Protein AF-A0A938FW64-F1 (afdb_monomer_lite)

Radius of gyration: 10.7 Å; chains: 1; bounding box: 24×15×32 Å

Sequence (53 aa):
MPAYNAAKTLHMTYASLPREIVDLVILVDDGSSDETARIARELGLELFIHNRN

Secondary structure (DSSP, 8-state):
-EESS-TTTHHHHHHHS-TTT----EEEESS-SSTHHHHHHHTT-EEEE-S--

Structure (mmCIF, N/CA/C/O backbone):
data_AF-A0A938FW64-F1
#
_entry.id   AF-A0A938FW64-F1
#
loop_
_atom_site.group_PDB
_atom_site.id
_atom_site.type_symbol
_atom_site.label_atom_id
_atom_site.label_alt_id
_atom_site.label_comp_id
_atom_site.label_asym_id
_atom_site.label_entity_id
_atom_site.label_seq_id
_atom_site.pdbx_PDB_ins_code
_atom_site.Cartn_x
_atom_site.Cartn_y
_atom_site.Cartn_z
_atom_site.occupancy
_atom_site.B_iso_or_equiv
_atom_site.auth_seq_id
_atom_site.auth_comp_id
_atom_site.auth_asym_id
_atom_site.auth_atom_id
_atom_site.pdbx_PDB_model_num
ATOM 1 N N . MET A 1 1 ? -6.575 1.101 -2.102 1.00 88.81 1 MET A N 1
ATOM 2 C CA . MET A 1 1 ? -5.449 2.054 -2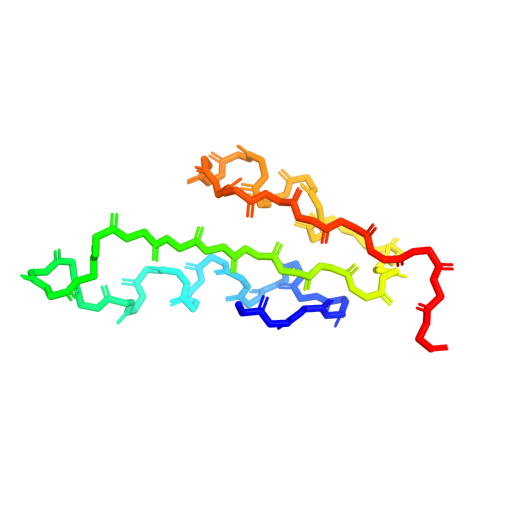.072 1.00 88.81 1 MET A CA 1
ATOM 3 C C . MET A 1 1 ? -4.529 1.725 -3.235 1.00 88.81 1 MET A C 1
ATOM 5 O O . MET A 1 1 ? -3.922 0.665 -3.180 1.00 88.81 1 MET A O 1
ATOM 9 N N . PRO A 1 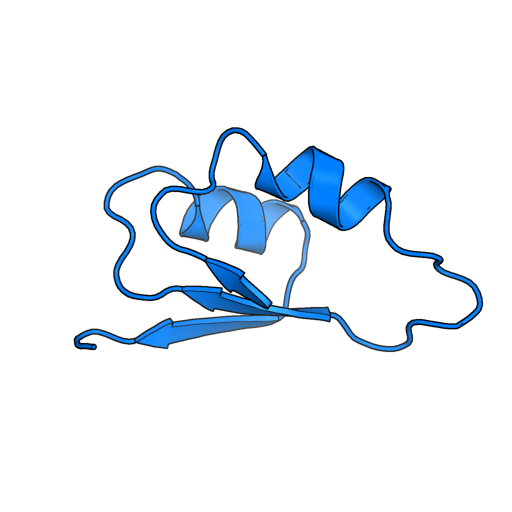2 ? -4.485 2.546 -4.295 1.00 89.12 2 PRO A N 1
ATOM 10 C CA . PRO A 1 2 ? -3.552 2.340 -5.401 1.00 89.12 2 PRO A CA 1
ATOM 11 C C . PRO A 1 2 ? -2.111 2.623 -4.952 1.00 89.12 2 PRO A C 1
ATOM 13 O O . PRO A 1 2 ? -1.885 3.510 -4.124 1.00 89.12 2 PRO A O 1
ATOM 16 N N . ALA A 1 3 ? -1.149 1.870 -5.473 1.00 90.62 3 ALA A N 1
ATOM 17 C CA . ALA A 1 3 ? 0.263 1.975 -5.142 1.00 90.62 3 ALA A CA 1
ATOM 18 C C . ALA A 1 3 ? 1.138 1.695 -6.369 1.00 90.62 3 ALA A C 1
ATOM 20 O O . ALA A 1 3 ? 0.918 0.732 -7.094 1.00 90.62 3 ALA A O 1
ATOM 21 N N . TYR A 1 4 ? 2.157 2.534 -6.558 1.00 91.19 4 TYR A N 1
ATOM 22 C CA . TYR A 1 4 ? 3.209 2.347 -7.552 1.00 91.19 4 TYR A CA 1
ATOM 23 C C . TYR A 1 4 ? 4.538 2.813 -6.958 1.00 91.19 4 TYR A C 1
ATOM 25 O O . TYR A 1 4 ? 4.691 3.988 -6.620 1.00 91.19 4 TYR A O 1
ATOM 33 N N . ASN A 1 5 ? 5.486 1.893 -6.796 1.00 92.25 5 ASN A N 1
ATOM 34 C CA . ASN A 1 5 ? 6.768 2.119 -6.131 1.00 92.25 5 ASN A CA 1
ATOM 35 C C . ASN A 1 5 ? 6.641 2.810 -4.752 1.00 92.25 5 ASN A C 1
ATOM 37 O O . ASN A 1 5 ? 7.319 3.795 -4.440 1.00 92.25 5 ASN A O 1
ATOM 41 N N . ALA A 1 6 ? 5.711 2.312 -3.935 1.00 93.19 6 ALA A N 1
ATOM 42 C CA . ALA A 1 6 ? 5.328 2.868 -2.643 1.00 93.19 6 ALA A CA 1
ATOM 43 C C . ALA A 1 6 ? 6.035 2.206 -1.445 1.00 93.19 6 ALA A C 1
ATOM 45 O O . ALA A 1 6 ? 5.645 2.453 -0.302 1.00 93.19 6 ALA A O 1
ATOM 46 N N . ALA A 1 7 ? 7.083 1.398 -1.649 1.00 92.44 7 AL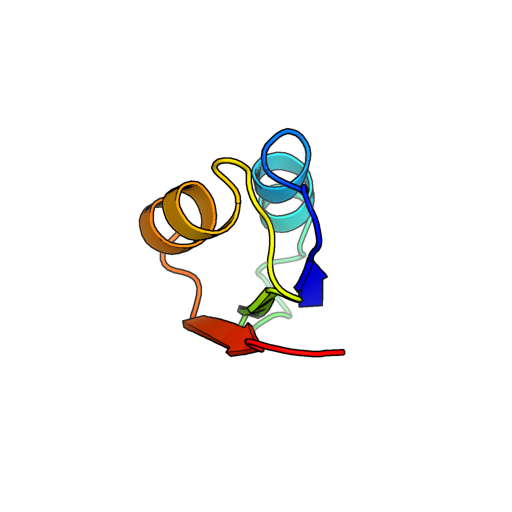A A N 1
ATOM 47 C CA . ALA A 1 7 ? 7.701 0.606 -0.581 1.00 92.44 7 ALA A CA 1
ATOM 48 C C . ALA A 1 7 ? 8.122 1.442 0.643 1.00 92.44 7 ALA A C 1
ATOM 50 O O . ALA A 1 7 ? 8.006 1.005 1.786 1.00 92.44 7 ALA A O 1
ATOM 51 N N . LYS A 1 8 ? 8.582 2.677 0.418 1.00 92.94 8 LYS A N 1
ATOM 52 C CA . LYS A 1 8 ? 9.082 3.570 1.478 1.00 92.94 8 LYS A CA 1
ATOM 53 C C . LYS A 1 8 ? 7.978 4.217 2.315 1.00 92.94 8 LYS A C 1
ATOM 55 O O . LYS A 1 8 ? 8.234 4.620 3.446 1.00 92.94 8 LYS A O 1
ATOM 60 N N . THR A 1 9 ? 6.778 4.366 1.762 1.00 94.50 9 THR A N 1
ATOM 61 C CA . THR A 1 9 ? 5.680 5.121 2.384 1.00 94.50 9 THR A CA 1
ATOM 62 C C . THR A 1 9 ? 4.529 4.229 2.822 1.00 94.50 9 THR A C 1
ATOM 64 O O . THR A 1 9 ? 3.832 4.584 3.770 1.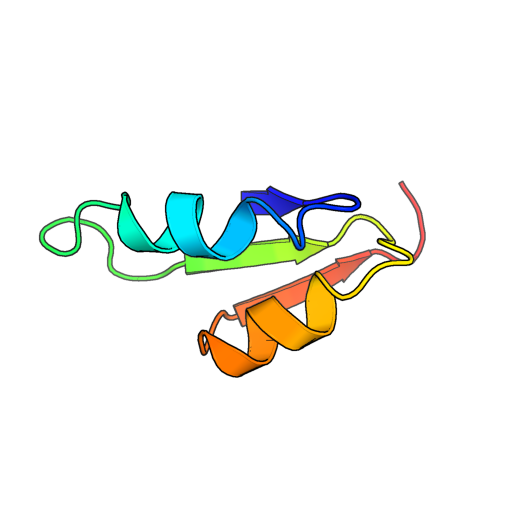00 94.50 9 THR A O 1
ATOM 67 N N . LEU A 1 10 ? 4.376 3.048 2.214 1.00 93.50 10 LEU A N 1
ATOM 68 C CA . LEU A 1 10 ? 3.262 2.127 2.436 1.00 93.50 10 LEU A CA 1
ATOM 69 C C . LEU A 1 10 ? 3.024 1.816 3.920 1.00 93.50 10 LEU A C 1
ATOM 71 O O . LEU A 1 10 ? 1.887 1.875 4.385 1.00 93.50 10 LEU A O 1
ATOM 75 N N . HIS A 1 11 ? 4.090 1.554 4.681 1.00 92.81 11 HIS A N 1
ATOM 76 C CA . HIS A 1 11 ? 3.981 1.281 6.115 1.00 92.81 11 HIS A CA 1
ATOM 77 C C . HIS A 1 11 ? 3.431 2.483 6.894 1.00 92.81 11 HIS A C 1
ATOM 79 O O . HIS A 1 11 ? 2.546 2.325 7.732 1.00 92.81 11 HIS A O 1
ATOM 85 N N . MET A 1 12 ? 3.933 3.693 6.625 1.00 93.88 12 MET A N 1
ATOM 86 C CA . MET A 1 12 ? 3.458 4.905 7.300 1.00 93.88 12 MET A CA 1
ATOM 87 C C . MET A 1 12 ? 2.002 5.198 6.937 1.00 93.88 12 MET A C 1
ATOM 89 O O . MET A 1 12 ? 1.200 5.492 7.820 1.00 93.88 12 MET A O 1
ATOM 93 N N . THR A 1 13 ? 1.643 5.052 5.659 1.00 93.06 13 THR A N 1
ATOM 94 C CA . THR A 1 13 ? 0.268 5.233 5.190 1.00 93.06 13 THR A CA 1
ATOM 95 C C . THR A 1 13 ? -0.673 4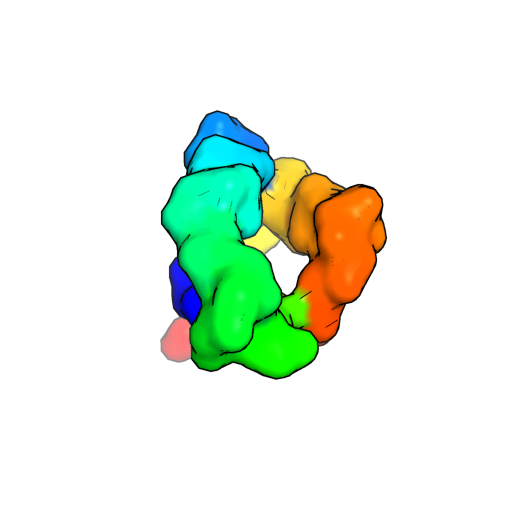.249 5.878 1.00 93.06 13 THR A C 1
ATOM 97 O O . THR A 1 13 ? -1.670 4.672 6.455 1.00 93.06 13 THR A O 1
ATOM 100 N N . TYR A 1 14 ? -0.325 2.961 5.919 1.00 93.69 14 TYR A N 1
ATOM 101 C CA . TYR A 1 14 ? -1.125 1.940 6.598 1.00 93.69 14 TYR A CA 1
ATOM 102 C C . TYR A 1 14 ? -1.227 2.153 8.118 1.00 93.69 14 TYR A C 1
ATOM 104 O O . TYR A 1 14 ? -2.278 1.907 8.714 1.00 93.69 14 TYR A O 1
ATOM 112 N N . ALA A 1 15 ? -0.158 2.627 8.760 1.00 92.88 15 ALA A N 1
ATOM 113 C CA . ALA A 1 15 ? -0.159 2.944 10.187 1.00 92.88 15 ALA A CA 1
ATOM 114 C C . ALA A 1 15 ? -1.020 4.175 10.520 1.00 92.88 15 ALA A C 1
ATOM 116 O O . ALA A 1 15 ? -1.602 4.232 11.598 1.00 92.88 15 ALA A O 1
ATOM 117 N N . SER A 1 16 ? -1.133 5.135 9.595 1.00 94.19 16 SER A N 1
ATOM 118 C CA . SER A 1 16 ? -1.942 6.349 9.779 1.00 94.19 16 SER A CA 1
ATOM 119 C C . SER A 1 16 ? -3.453 6.137 9.625 1.00 94.19 16 SER A C 1
ATOM 121 O O . SER A 1 16 ? -4.227 7.036 9.949 1.00 94.19 16 SER A O 1
ATOM 123 N N . LEU A 1 17 ? -3.887 4.970 9.133 1.00 92.31 17 LEU A N 1
ATOM 124 C CA . LEU A 1 17 ? -5.307 4.686 8.938 1.00 92.31 17 LEU A CA 1
ATOM 125 C C . LEU A 1 17 ? -6.034 4.542 10.290 1.00 92.31 17 LEU A C 1
ATOM 127 O O . LEU A 1 17 ? -5.588 3.763 11.140 1.00 92.31 17 LEU A O 1
ATOM 131 N N . PRO A 1 18 ? -7.171 5.237 10.490 1.00 93.44 18 PRO A N 1
ATOM 132 C CA . PRO A 1 18 ? -7.943 5.161 11.726 1.00 93.44 18 PRO A CA 1
ATOM 133 C C . PRO A 1 18 ? -8.613 3.787 11.865 1.00 93.44 18 PRO A C 1
ATOM 135 O O . PRO A 1 18 ? -9.611 3.490 11.213 1.00 93.44 18 PRO A O 1
ATOM 138 N N . ARG A 1 19 ? -8.064 2.941 12.743 1.00 90.69 19 ARG A N 1
ATOM 139 C CA . ARG A 1 19 ? -8.486 1.537 12.924 1.00 90.69 19 ARG A CA 1
ATOM 140 C C . ARG A 1 19 ? -9.901 1.368 13.474 1.00 90.69 19 ARG A C 1
ATOM 142 O O . ARG A 1 19 ? -10.473 0.300 13.331 1.00 90.69 19 ARG A O 1
ATOM 149 N N . GLU A 1 20 ? -10.456 2.411 14.082 1.00 94.62 20 GLU A N 1
ATOM 150 C CA . GLU A 1 20 ? -11.800 2.390 14.671 1.00 94.62 20 GLU A CA 1
ATOM 151 C C . GLU A 1 20 ? -12.921 2.449 13.626 1.00 94.62 20 GLU A C 1
ATOM 153 O O . GLU A 1 20 ? -14.057 2.103 13.933 1.00 94.62 20 GLU A O 1
ATOM 158 N N . ILE A 1 21 ? -12.613 2.890 12.401 1.00 95.00 21 ILE A N 1
ATOM 159 C CA . ILE A 1 21 ? -13.605 3.087 11.331 1.00 95.00 21 ILE A CA 1
ATOM 160 C C . ILE A 1 21 ? -13.242 2.362 10.029 1.00 95.00 21 ILE A C 1
ATOM 162 O O . ILE A 1 21 ? -13.950 2.496 9.035 1.00 95.00 21 ILE A O 1
ATOM 166 N N . VAL A 1 22 ? -12.107 1.658 10.002 1.00 93.12 22 VAL A N 1
ATOM 167 C CA . VAL A 1 22 ? -11.600 0.960 8.817 1.00 93.12 22 VAL A CA 1
ATOM 168 C C . VAL A 1 22 ? -11.652 -0.540 9.066 1.00 93.12 22 VAL A C 1
ATOM 170 O O . VAL A 1 22 ? -10.820 -1.075 9.796 1.00 93.12 22 VAL A O 1
ATOM 173 N N . ASP A 1 23 ? -12.594 -1.215 8.410 1.00 92.00 23 ASP A N 1
ATOM 174 C CA . ASP A 1 23 ? -12.763 -2.668 8.513 1.00 92.00 23 ASP A CA 1
ATOM 175 C C . ASP A 1 23 ? -11.780 -3.451 7.629 1.00 92.00 23 ASP A C 1
ATOM 177 O O . ASP A 1 23 ? -11.267 -4.496 8.026 1.00 92.00 23 ASP A O 1
ATOM 181 N N . LEU A 1 24 ? -11.505 -2.953 6.418 1.00 91.31 24 LEU A N 1
ATOM 182 C CA . LEU A 1 24 ? -10.685 -3.637 5.416 1.00 91.31 24 LEU A CA 1
ATOM 183 C C . LEU A 1 24 ? -9.816 -2.646 4.640 1.00 91.31 24 LEU A C 1
ATOM 185 O O . LEU A 1 24 ? -10.267 -1.576 4.230 1.00 91.31 24 LEU A O 1
ATOM 189 N N . VAL A 1 25 ? -8.567 -3.040 4.385 1.00 92.62 25 VAL A N 1
ATOM 190 C CA . VAL A 1 25 ? -7.624 -2.285 3.557 1.00 92.62 25 VAL A CA 1
ATOM 191 C C . VAL A 1 25 ? -7.164 -3.157 2.397 1.00 92.62 25 VAL A C 1
ATOM 193 O O . VAL A 1 25 ? -6.469 -4.152 2.590 1.00 92.62 25 VAL A O 1
ATOM 196 N N . ILE A 1 26 ? -7.520 -2.732 1.187 1.00 93.88 26 ILE A N 1
ATOM 197 C CA . ILE A 1 26 ? -7.102 -3.367 -0.063 1.00 93.88 26 ILE A CA 1
ATOM 198 C C . ILE A 1 26 ? -6.006 -2.510 -0.701 1.00 93.88 26 ILE A C 1
ATOM 200 O O . ILE A 1 26 ? -6.210 -1.310 -0.930 1.00 93.88 26 ILE A O 1
ATOM 204 N N . LEU A 1 27 ? -4.857 -3.111 -1.006 1.00 94.56 27 LEU A N 1
ATOM 205 C CA . LEU A 1 27 ? -3.801 -2.508 -1.811 1.00 94.56 27 LEU A CA 1
ATOM 206 C C . LEU A 1 27 ? -3.951 -2.948 -3.267 1.00 94.56 27 LEU A C 1
ATOM 208 O O . LEU A 1 27 ? -4.010 -4.139 -3.559 1.00 94.56 27 LEU A O 1
ATOM 212 N N . VAL A 1 28 ? -3.983 -1.982 -4.175 1.00 93.81 28 VAL A N 1
ATOM 213 C CA . VAL A 1 28 ? -3.948 -2.220 -5.616 1.00 93.81 28 VAL A CA 1
ATOM 214 C C . VAL A 1 28 ? -2.577 -1.767 -6.099 1.00 93.81 28 VAL A C 1
ATOM 216 O O . VAL A 1 28 ? -2.255 -0.594 -5.972 1.00 93.81 28 VAL A O 1
ATOM 219 N N . ASP A 1 29 ? -1.749 -2.695 -6.553 1.00 92.00 29 ASP A N 1
ATOM 220 C CA . ASP A 1 29 ? -0.404 -2.434 -7.052 1.00 92.00 29 ASP A CA 1
ATOM 221 C C . ASP A 1 29 ? -0.423 -2.335 -8.580 1.00 92.00 29 ASP A C 1
ATOM 223 O O . ASP A 1 29 ? -0.724 -3.312 -9.268 1.00 92.00 29 ASP A O 1
ATOM 227 N N . ASP A 1 30 ? -0.079 -1.164 -9.103 1.00 89.88 30 ASP A N 1
ATOM 228 C CA . ASP A 1 30 ? -0.138 -0.814 -10.526 1.00 89.88 30 ASP A CA 1
ATOM 229 C C . ASP A 1 30 ? 1.163 -1.189 -11.263 1.00 89.88 30 ASP A C 1
ATOM 231 O O . ASP A 1 30 ? 1.689 -0.443 -12.093 1.00 89.88 30 ASP A O 1
ATOM 235 N N . GLY A 1 31 ? 1.724 -2.352 -10.926 1.00 86.81 31 GLY A N 1
ATOM 236 C CA . GLY A 1 31 ? 2.952 -2.872 -11.526 1.00 86.81 31 GLY A CA 1
ATOM 237 C C . GLY A 1 31 ? 4.231 -2.283 -10.930 1.00 86.81 31 GLY A C 1
ATOM 238 O O . GLY A 1 31 ? 5.173 -1.989 -11.670 1.00 86.81 31 GLY A O 1
ATOM 239 N N . SER A 1 32 ? 4.287 -2.105 -9.607 1.00 88.25 32 SER A N 1
ATOM 240 C CA . SER A 1 32 ? 5.514 -1.690 -8.919 1.00 88.25 32 SER A CA 1
ATOM 241 C C . SER A 1 32 ? 6.676 -2.641 -9.209 1.00 88.25 32 SER A C 1
ATOM 243 O O . SER A 1 32 ? 6.530 -3.862 -9.215 1.00 88.25 32 SER A O 1
ATOM 245 N N . SER A 1 33 ? 7.864 -2.068 -9.398 1.00 90.38 33 SER A N 1
ATOM 246 C CA . SER A 1 33 ? 9.119 -2.814 -9.567 1.00 90.38 33 SER A CA 1
ATOM 247 C C . SER A 1 33 ? 9.952 -2.883 -8.284 1.00 90.38 33 SER A C 1
ATOM 249 O O . SER A 1 33 ? 11.044 -3.445 -8.289 1.00 90.38 33 SER A O 1
ATOM 251 N N . ASP A 1 34 ? 9.484 -2.243 -7.214 1.00 92.94 34 ASP A N 1
ATOM 252 C CA . ASP A 1 34 ? 10.134 -2.222 -5.909 1.00 92.94 34 ASP A CA 1
ATOM 253 C C . ASP A 1 34 ? 9.494 -3.225 -4.928 1.00 92.94 34 ASP A C 1
ATOM 255 O O . ASP A 1 34 ? 8.685 -4.082 -5.282 1.00 92.94 34 ASP A O 1
ATOM 259 N N . GLU A 1 35 ? 9.835 -3.094 -3.649 1.00 93.94 35 GLU A N 1
ATOM 260 C CA . GLU A 1 35 ? 9.363 -3.978 -2.584 1.00 93.94 35 GLU A CA 1
ATOM 261 C C . GLU A 1 35 ? 7.905 -3.725 -2.145 1.00 93.94 35 GLU A C 1
ATOM 263 O O . GLU A 1 35 ? 7.485 -4.262 -1.118 1.00 93.94 35 GLU A O 1
ATOM 268 N N . THR A 1 36 ? 7.113 -2.929 -2.879 1.00 93.31 36 THR A N 1
ATOM 269 C CA . THR A 1 36 ? 5.724 -2.577 -2.511 1.00 93.31 36 THR A CA 1
ATOM 270 C C . THR A 1 36 ? 4.874 -3.818 -2.271 1.00 93.31 36 THR A C 1
ATOM 272 O O . THR A 1 36 ? 4.285 -3.961 -1.198 1.00 93.31 36 THR A O 1
ATOM 275 N N . ALA A 1 37 ? 4.864 -4.757 -3.221 1.00 92.12 37 ALA A N 1
ATOM 276 C CA . ALA A 1 37 ? 4.103 -5.998 -3.102 1.00 92.12 37 ALA A CA 1
ATOM 277 C C . ALA A 1 37 ? 4.573 -6.869 -1.925 1.00 92.12 37 ALA A C 1
ATOM 279 O O . ALA A 1 37 ? 3.756 -7.508 -1.259 1.00 92.12 37 ALA A O 1
ATOM 280 N N . ARG A 1 38 ? 5.885 -6.900 -1.642 1.00 93.75 38 ARG A N 1
ATOM 281 C CA . ARG A 1 38 ? 6.430 -7.654 -0.503 1.00 93.75 38 ARG A CA 1
ATOM 282 C C . ARG A 1 38 ? 5.961 -7.050 0.818 1.00 93.75 38 ARG A C 1
ATOM 284 O O . ARG A 1 38 ? 5.418 -7.771 1.651 1.00 93.75 38 ARG A O 1
ATOM 291 N N . ILE A 1 39 ? 6.107 -5.737 0.980 1.00 94.00 39 ILE A N 1
ATOM 292 C CA . ILE A 1 39 ? 5.705 -5.021 2.197 1.00 94.00 39 ILE A CA 1
ATOM 293 C C . ILE A 1 39 ? 4.192 -5.129 2.411 1.00 94.00 39 ILE A C 1
ATOM 295 O O . ILE A 1 39 ? 3.746 -5.337 3.534 1.00 94.00 39 ILE A O 1
ATOM 299 N N . ALA A 1 40 ? 3.393 -5.063 1.345 1.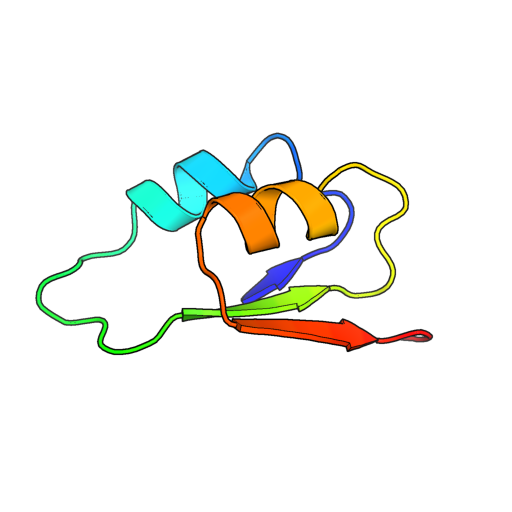00 93.12 40 ALA A N 1
ATOM 300 C CA . ALA A 1 40 ? 1.947 -5.248 1.429 1.00 93.12 40 ALA A CA 1
ATOM 301 C C . ALA A 1 40 ? 1.560 -6.606 2.034 1.00 93.12 40 ALA A C 1
ATOM 303 O O . ALA A 1 40 ? 0.696 -6.668 2.909 1.00 93.12 40 ALA A O 1
ATOM 304 N N . ARG A 1 41 ? 2.239 -7.682 1.612 1.00 91.88 41 ARG A N 1
ATOM 305 C CA . ARG A 1 41 ? 2.031 -9.028 2.165 1.00 91.88 41 ARG A CA 1
ATOM 306 C C . ARG A 1 41 ? 2.464 -9.122 3.626 1.00 91.88 41 ARG A C 1
ATOM 308 O O . ARG A 1 41 ? 1.756 -9.732 4.417 1.00 91.88 41 ARG A O 1
ATOM 315 N N . GLU A 1 42 ? 3.582 -8.498 3.995 1.00 94.00 42 GLU A N 1
ATOM 316 C CA . GLU A 1 42 ? 4.060 -8.455 5.388 1.00 94.00 42 GLU A CA 1
ATOM 317 C C . GLU A 1 42 ? 3.103 -7.698 6.315 1.00 94.00 42 GLU A C 1
ATOM 319 O O . GLU A 1 42 ? 2.933 -8.074 7.472 1.00 94.00 42 GLU A O 1
ATOM 324 N N . LEU A 1 43 ? 2.429 -6.668 5.798 1.00 91.62 43 LEU A N 1
ATOM 325 C CA . LEU A 1 43 ? 1.406 -5.907 6.519 1.00 91.62 43 LEU A CA 1
ATOM 326 C C . LEU A 1 43 ? 0.046 -6.624 6.607 1.00 91.62 43 LEU A C 1
ATOM 328 O O . LEU A 1 43 ? -0.863 -6.112 7.267 1.00 91.62 43 LEU A O 1
ATOM 332 N N . GLY A 1 44 ? -0.103 -7.782 5.952 1.00 91.69 44 GLY A N 1
ATOM 333 C CA . GLY A 1 44 ? -1.355 -8.539 5.897 1.00 91.69 44 GLY A CA 1
ATOM 334 C C . GLY A 1 44 ? -2.442 -7.872 5.051 1.00 91.69 44 GLY A C 1
ATOM 335 O O . GLY A 1 44 ? -3.623 -8.098 5.296 1.00 91.69 44 GLY A O 1
ATOM 336 N N . LEU A 1 45 ? -2.059 -7.022 4.091 1.00 92.88 45 LEU A N 1
ATOM 337 C CA . LEU A 1 45 ? -2.999 -6.348 3.198 1.00 92.88 45 LEU A CA 1
ATOM 338 C C . LEU A 1 45 ? -3.526 -7.302 2.128 1.00 92.88 45 LEU A C 1
ATOM 340 O O . LEU A 1 45 ? -2.779 -8.112 1.573 1.00 92.88 45 LEU A O 1
ATOM 344 N N . GLU A 1 46 ? -4.798 -7.138 1.771 1.00 93.88 46 GLU A N 1
ATOM 345 C CA . GLU A 1 46 ? -5.344 -7.778 0.581 1.00 93.88 46 GLU A CA 1
ATOM 346 C C . GLU A 1 46 ? -4.748 -7.098 -0.658 1.00 93.88 46 GLU A C 1
ATOM 348 O O . GLU A 1 46 ? -4.917 -5.894 -0.854 1.00 93.88 46 GLU A O 1
ATOM 353 N N . LEU A 1 47 ? -3.989 -7.852 -1.456 1.00 91.81 47 LEU A N 1
ATOM 354 C CA . LEU A 1 47 ? -3.165 -7.321 -2.541 1.00 91.81 47 LEU A CA 1
ATOM 355 C C . LEU A 1 47 ? -3.717 -7.726 -3.912 1.00 91.81 47 LEU A C 1
ATOM 357 O O . LEU A 1 47 ? -3.760 -8.912 -4.238 1.00 91.81 47 LEU A O 1
ATOM 361 N N . PHE A 1 48 ? -4.024 -6.735 -4.746 1.00 92.75 48 PHE A N 1
ATOM 362 C CA . PHE A 1 48 ? -4.358 -6.906 -6.160 1.00 92.75 48 PHE A CA 1
ATOM 363 C C . PHE A 1 48 ? -3.269 -6.295 -7.029 1.00 92.75 48 PHE A C 1
ATOM 365 O O . PHE A 1 48 ? -3.043 -5.096 -6.961 1.00 92.75 48 PHE A O 1
ATOM 372 N N . ILE A 1 49 ? -2.610 -7.100 -7.859 1.00 87.19 49 ILE A N 1
ATOM 373 C CA . ILE A 1 49 ? -1.557 -6.622 -8.763 1.00 87.19 49 ILE A CA 1
ATOM 374 C C . ILE A 1 49 ? -2.145 -6.486 -10.167 1.00 87.19 49 ILE A C 1
ATOM 376 O O . ILE A 1 49 ? -2.618 -7.471 -10.740 1.00 87.19 49 ILE A O 1
ATOM 380 N N . HIS A 1 50 ? -2.101 -5.280 -10.725 1.00 82.38 50 HIS A N 1
ATOM 381 C CA . HIS A 1 50 ? -2.419 -5.029 -12.122 1.00 82.38 50 HIS A CA 1
ATOM 382 C C . HIS A 1 50 ? -1.145 -5.113 -12.957 1.00 82.38 50 HIS A C 1
ATOM 384 O O . HIS A 1 50 ? -0.187 -4.373 -12.764 1.00 82.38 50 HIS A O 1
ATOM 390 N N . ASN A 1 51 ? -1.146 -6.020 -13.934 1.00 66.38 51 ASN A N 1
ATOM 391 C CA . ASN A 1 51 ? -0.000 -6.215 -14.824 1.00 66.38 51 ASN A CA 1
ATOM 392 C C . ASN A 1 51 ? 0.099 -5.128 -15.919 1.00 66.38 51 ASN A C 1
ATOM 394 O O . ASN A 1 51 ? 1.040 -5.163 -16.713 1.00 66.38 51 ASN A O 1
ATOM 398 N N . ARG A 1 52 ? -0.880 -4.210 -16.001 1.00 59.06 52 ARG A N 1
ATOM 399 C CA . ARG A 1 52 ? -0.961 -3.066 -16.926 1.00 59.06 52 ARG A CA 1
ATOM 400 C C . ARG A 1 52 ? -1.890 -1.987 -16.348 1.00 59.06 52 ARG A C 1
ATOM 402 O O . ARG A 1 52 ? -2.977 -2.347 -15.902 1.00 59.06 52 ARG A O 1
ATOM 409 N N . ASN A 1 53 ? -1.475 -0.720 -16.425 1.00 54.62 53 ASN A N 1
ATOM 410 C CA . ASN A 1 53 ? -2.374 0.443 -16.358 1.00 54.62 53 ASN A CA 1
ATOM 411 C C . ASN A 1 53 ? -3.059 0.684 -17.706 1.00 54.62 53 ASN A C 1
ATOM 413 O O . ASN A 1 53 ? -2.422 0.378 -18.744 1.00 54.62 53 ASN A O 1
#

Foldseek 3Di:
DEDAQCPPCVVVVVVPDDPVPDPAAAYEYQDHPDCPVVVCVVVVHNYHYDPHD

pLDDT: mean 90.32, std 7.84, range [54.62, 95.0]